Protein AF-A0A9D4ICT8-F1 (afdb_monomer_lite)

Secondary structure (DSSP, 8-state):
-HHHHHTT--GGGPPPEEEEEEESS--------GGGHHHHHHH-TTEEEEEEESS-----------EE-STTTTS---S--HHHHHHHHH----EEETTE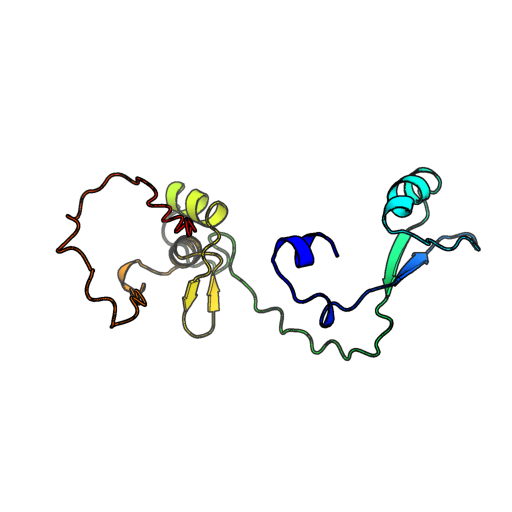EESSHHHHHTTT--GGG--------TT-TTPPS---S------------------

Sequence (155 aa):
MYCAICNYADVSRLLTWLPMLNCETRVDDILESPNDIPGFLSARPYCNVFFQSQYNTKLYPETCEMIINKCNMTGKWRDYDRFTEMACLSYTSLFNEKYKKYKNVHCFMCNGHIESEVKETCMFGINDPAAPPFLPPFLPFTVVLDFKRKEGLHT

Structure (mmCIF, N/CA/C/O backbone):
data_AF-A0A9D4ICT8-F1
#
_entry.id   AF-A0A9D4ICT8-F1
#
loop_
_atom_site.group_PDB
_atom_site.id
_atom_site.type_symbol
_atom_site.label_atom_id
_atom_site.label_alt_id
_atom_site.label_comp_id
_atom_site.label_asym_id
_atom_site.label_entity_id
_atom_site.label_seq_id
_atom_site.pdbx_PDB_ins_code
_atom_site.Cartn_x
_atom_site.Cartn_y
_atom_site.Cartn_z
_atom_site.occupancy
_atom_site.B_iso_or_equiv
_atom_site.auth_seq_id
_atom_site.auth_comp_id
_atom_site.auth_asym_id
_atom_site.auth_atom_id
_atom_site.pdbx_PDB_model_num
ATOM 1 N N . MET A 1 1 ? 13.198 8.555 -8.640 1.00 58.03 1 MET A N 1
ATOM 2 C CA . MET A 1 1 ? 13.545 9.951 -8.289 1.00 58.03 1 MET A CA 1
ATOM 3 C C . MET A 1 1 ? 12.368 10.907 -8.479 1.00 58.03 1 MET A C 1
ATOM 5 O O . MET A 1 1 ? 11.969 11.536 -7.511 1.00 58.03 1 MET A O 1
ATOM 9 N N . TYR A 1 2 ? 11.759 10.970 -9.670 1.00 69.31 2 TYR A N 1
ATOM 10 C CA . TYR A 1 2 ? 10.695 11.938 -9.988 1.00 69.31 2 TYR A CA 1
ATOM 11 C C . TYR A 1 2 ? 9.482 11.903 -9.046 1.00 69.31 2 TYR A C 1
ATOM 13 O O . TYR A 1 2 ? 9.037 12.954 -8.611 1.00 69.31 2 TYR A O 1
ATOM 21 N N . CYS A 1 3 ? 9.012 10.718 -8.639 1.00 68.12 3 CYS A N 1
ATOM 22 C CA . CYS A 1 3 ? 7.893 10.593 -7.694 1.00 68.12 3 CYS A CA 1
ATOM 23 C C . CYS A 1 3 ? 8.165 11.285 -6.342 1.00 68.12 3 CYS A C 1
ATOM 25 O O . CYS A 1 3 ? 7.305 11.997 -5.833 1.00 68.12 3 CYS A O 1
ATOM 27 N N . ALA A 1 4 ? 9.370 11.132 -5.783 1.00 69.31 4 ALA A N 1
ATOM 28 C CA . ALA A 1 4 ? 9.731 11.748 -4.506 1.00 69.31 4 ALA A CA 1
ATOM 29 C C . ALA A 1 4 ? 9.783 13.281 -4.619 1.00 69.31 4 ALA A C 1
ATOM 31 O O . ALA A 1 4 ? 9.222 13.981 -3.781 1.00 69.31 4 ALA A O 1
ATOM 32 N N . ILE A 1 5 ? 10.372 13.798 -5.703 1.00 74.38 5 ILE A N 1
ATOM 33 C CA . ILE A 1 5 ? 10.438 15.241 -5.985 1.00 74.38 5 ILE A CA 1
ATOM 34 C C . ILE A 1 5 ? 9.032 15.824 -6.187 1.00 74.38 5 ILE A C 1
ATOM 36 O O . ILE A 1 5 ? 8.712 16.864 -5.617 1.00 74.38 5 ILE A O 1
ATOM 40 N N . CYS A 1 6 ? 8.163 15.134 -6.935 1.00 75.12 6 CYS A N 1
ATOM 41 C CA . CYS A 1 6 ? 6.761 15.527 -7.111 1.00 75.12 6 CYS A CA 1
ATOM 42 C C . CYS A 1 6 ? 5.985 15.601 -5.788 1.00 75.12 6 CYS A C 1
ATOM 44 O O . CYS A 1 6 ? 4.982 16.301 -5.716 1.00 75.12 6 CYS A O 1
ATOM 46 N N . ASN A 1 7 ? 6.447 14.900 -4.751 1.00 71.94 7 ASN A N 1
ATOM 47 C CA . ASN A 1 7 ? 5.859 14.902 -3.415 1.00 71.94 7 ASN A CA 1
ATOM 48 C C . ASN A 1 7 ? 6.693 15.712 -2.407 1.00 71.94 7 ASN A C 1
ATOM 50 O O . ASN A 1 7 ? 6.669 15.424 -1.214 1.00 71.94 7 ASN A O 1
ATOM 54 N N . TYR A 1 8 ? 7.428 16.725 -2.880 1.00 77.19 8 TYR A N 1
ATOM 55 C CA . TYR A 1 8 ? 8.202 17.660 -2.052 1.00 77.19 8 TYR A CA 1
ATOM 56 C C . TYR A 1 8 ? 9.251 16.996 -1.149 1.00 77.19 8 TYR A C 1
ATOM 58 O O . TYR A 1 8 ? 9.646 17.566 -0.130 1.00 77.19 8 TYR A O 1
ATOM 66 N N . ALA A 1 9 ? 9.721 15.798 -1.505 1.00 73.56 9 ALA A N 1
ATOM 67 C CA . ALA A 1 9 ? 10.829 15.188 -0.791 1.00 73.56 9 ALA A CA 1
ATOM 68 C C . ALA A 1 9 ? 12.089 16.043 -0.969 1.00 73.56 9 ALA A C 1
ATOM 70 O O . ALA A 1 9 ? 12.430 16.456 -2.080 1.00 73.56 9 ALA A O 1
ATOM 71 N N . ASP A 1 10 ? 12.787 16.279 0.138 1.00 77.69 10 ASP A N 1
ATOM 72 C CA . ASP A 1 10 ? 14.049 17.006 0.150 1.00 77.69 10 ASP A CA 1
ATOM 73 C C . ASP A 1 10 ? 15.103 16.246 -0.665 1.00 77.69 10 ASP A C 1
ATOM 75 O O . ASP A 1 10 ? 15.516 15.140 -0.305 1.00 77.69 10 ASP A O 1
ATOM 79 N N . VAL A 1 11 ? 15.542 16.862 -1.765 1.00 74.56 11 VAL A N 1
ATOM 80 C CA . VAL A 1 11 ? 16.498 16.287 -2.720 1.00 74.56 11 VAL A CA 1
ATOM 81 C C . VAL A 1 11 ? 17.825 15.940 -2.048 1.00 74.56 11 VAL A C 1
ATOM 83 O O . VAL A 1 11 ? 18.444 14.944 -2.414 1.00 74.56 11 VAL A O 1
ATOM 86 N N . SER A 1 12 ? 18.231 16.694 -1.023 1.00 73.44 12 SER A N 1
ATOM 87 C CA . SER A 1 12 ? 19.469 16.436 -0.276 1.00 73.44 12 SER A CA 1
ATOM 88 C C . SER A 1 12 ? 19.427 15.139 0.540 1.00 73.44 12 SER A C 1
ATOM 90 O O . SER A 1 12 ? 20.466 14.610 0.931 1.00 73.44 12 SER A O 1
ATOM 92 N N . ARG A 1 13 ? 18.224 14.604 0.776 1.00 70.19 13 ARG A N 1
ATOM 93 C CA . ARG A 1 13 ? 17.981 13.374 1.539 1.00 70.19 13 ARG A CA 1
ATOM 94 C C . ARG A 1 13 ? 17.651 12.183 0.645 1.00 70.19 13 ARG A C 1
ATOM 96 O O . ARG A 1 13 ? 17.429 11.086 1.157 1.00 70.19 13 ARG A O 1
ATOM 103 N N . LEU A 1 14 ? 17.600 12.377 -0.673 1.00 72.00 14 LEU A N 1
ATOM 104 C CA . LEU A 1 14 ? 17.338 11.297 -1.613 1.00 72.00 14 LEU A CA 1
ATOM 105 C C . LEU A 1 14 ? 18.608 10.475 -1.827 1.00 72.00 14 LEU A C 1
ATOM 107 O O . LEU A 1 14 ? 19.618 10.974 -2.315 1.00 72.00 14 LEU A O 1
ATOM 111 N N . LEU A 1 15 ? 18.528 9.188 -1.501 1.00 75.06 15 LEU A N 1
ATOM 112 C CA . LEU A 1 15 ? 19.560 8.220 -1.851 1.00 75.06 15 LEU A CA 1
ATOM 113 C C . LEU A 1 15 ? 19.281 7.683 -3.256 1.00 75.06 15 LEU A C 1
ATOM 115 O O . LEU A 1 15 ? 18.165 7.257 -3.562 1.00 75.06 15 LEU A O 1
ATOM 119 N N . THR A 1 16 ? 20.297 7.693 -4.111 1.00 72.19 16 THR A N 1
ATOM 120 C CA . THR A 1 16 ? 20.222 7.136 -5.461 1.00 72.19 16 THR A CA 1
ATOM 121 C C . THR A 1 16 ? 20.704 5.690 -5.461 1.00 72.19 16 THR A C 1
ATOM 123 O O . THR A 1 16 ? 21.692 5.333 -4.817 1.00 72.19 16 THR A O 1
ATOM 126 N N . TRP A 1 17 ? 19.971 4.827 -6.162 1.00 77.19 17 TRP A N 1
ATOM 127 C CA . TRP A 1 17 ? 20.380 3.445 -6.402 1.00 77.19 17 TRP A CA 1
ATOM 128 C C . TRP A 1 17 ? 20.869 3.333 -7.840 1.00 77.19 17 TRP A C 1
ATOM 130 O O . TRP A 1 17 ? 20.240 3.881 -8.748 1.00 77.19 17 TRP A O 1
ATOM 140 N N . LEU A 1 18 ? 21.985 2.637 -8.038 1.00 75.38 18 LEU A N 1
ATOM 141 C CA . LEU A 1 18 ? 22.540 2.414 -9.365 1.00 75.38 18 LEU A CA 1
ATOM 142 C C . LEU A 1 18 ? 21.841 1.243 -10.046 1.00 75.38 18 LEU A C 1
ATOM 144 O O . LEU A 1 18 ? 21.665 0.203 -9.406 1.00 75.38 18 LEU A O 1
ATOM 148 N N . PRO A 1 19 ? 21.476 1.375 -11.328 1.00 76.50 19 PRO A N 1
ATOM 149 C CA . PRO A 1 19 ? 21.047 0.233 -12.110 1.00 76.50 19 PRO A CA 1
ATOM 150 C C . PRO A 1 19 ? 22.232 -0.714 -12.331 1.00 76.50 19 PRO A C 1
ATOM 152 O O . PRO A 1 19 ? 23.340 -0.296 -12.656 1.00 76.50 19 PRO A O 1
ATOM 155 N N . MET A 1 20 ? 21.977 -2.000 -12.167 1.00 75.88 20 MET A N 1
ATOM 156 C CA . MET A 1 20 ? 22.903 -3.098 -12.376 1.00 75.88 20 MET A CA 1
ATOM 157 C C . MET A 1 20 ? 22.246 -4.100 -13.319 1.00 75.88 20 MET A C 1
ATOM 159 O O . MET A 1 20 ? 21.041 -4.356 -13.242 1.00 75.88 20 MET A O 1
ATOM 163 N N . LEU A 1 21 ? 23.045 -4.665 -14.216 1.00 80.12 21 LEU A N 1
ATOM 164 C CA . LEU A 1 21 ? 22.583 -5.593 -15.237 1.00 80.12 21 LEU A CA 1
ATOM 165 C C . LEU A 1 21 ? 22.888 -7.027 -14.818 1.00 80.12 21 LEU A C 1
ATOM 167 O O . LEU A 1 21 ? 24.024 -7.363 -14.497 1.00 80.12 21 LEU A O 1
ATOM 171 N N . ASN A 1 22 ? 21.864 -7.872 -14.842 1.00 83.50 22 ASN A N 1
ATOM 172 C CA . ASN A 1 22 ? 22.000 -9.314 -14.717 1.00 83.50 22 ASN A CA 1
ATOM 173 C C . ASN A 1 22 ? 21.560 -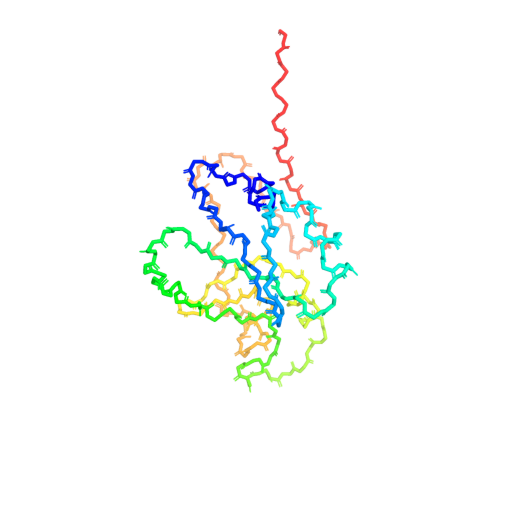9.959 -16.031 1.00 83.50 22 ASN A C 1
ATOM 175 O O . ASN A 1 22 ? 20.365 -10.101 -16.295 1.00 83.50 22 ASN A O 1
ATOM 179 N N . CYS A 1 23 ? 22.536 -10.310 -16.854 1.00 83.94 23 CYS A N 1
ATOM 180 C CA . CYS A 1 23 ? 22.347 -10.914 -18.163 1.00 83.94 23 CYS A CA 1
ATOM 181 C C . CYS A 1 23 ? 23.110 -12.241 -18.215 1.00 83.94 23 CYS A C 1
ATOM 183 O O . CYS A 1 23 ? 24.162 -12.366 -17.590 1.00 83.94 23 CYS A O 1
ATOM 185 N N . GLU A 1 24 ? 22.630 -13.209 -18.998 1.00 82.25 24 GLU A N 1
ATOM 186 C CA . GLU A 1 24 ? 23.356 -14.474 -19.218 1.00 82.25 24 GLU A CA 1
ATOM 187 C C . GLU A 1 24 ? 24.710 -14.258 -19.912 1.00 82.25 24 GLU A C 1
ATOM 189 O O . GLU A 1 24 ? 25.680 -14.966 -19.646 1.00 82.25 24 GLU A O 1
ATOM 194 N N . THR A 1 25 ? 24.795 -13.248 -20.779 1.00 77.56 25 THR A N 1
ATOM 195 C CA . THR A 1 25 ? 26.033 -12.824 -21.436 1.00 77.56 25 THR A CA 1
ATOM 196 C C . THR A 1 25 ? 26.584 -11.570 -20.778 1.00 77.56 25 THR A C 1
ATOM 198 O O . THR A 1 25 ? 25.821 -10.668 -20.437 1.00 77.56 25 THR A O 1
ATOM 201 N N . ARG A 1 26 ? 27.911 -11.468 -20.661 1.00 67.50 26 ARG A N 1
ATOM 202 C CA . ARG A 1 26 ? 28.566 -10.246 -20.185 1.00 67.50 26 ARG A CA 1
ATOM 203 C C . ARG A 1 26 ? 28.232 -9.080 -21.120 1.00 67.50 26 ARG A C 1
ATOM 205 O O . ARG A 1 26 ? 28.432 -9.184 -22.327 1.00 67.50 26 ARG A O 1
ATOM 212 N N . VAL A 1 27 ? 27.730 -7.991 -20.549 1.00 67.56 27 VAL A N 1
ATOM 213 C CA . VAL A 1 27 ? 27.446 -6.741 -21.256 1.00 67.56 27 VAL A CA 1
ATOM 214 C C . VAL A 1 27 ? 28.252 -5.649 -20.561 1.00 67.56 27 VAL A C 1
ATOM 216 O O . VAL A 1 27 ? 28.110 -5.475 -19.355 1.00 67.56 27 VAL A O 1
ATOM 219 N N . ASP A 1 28 ? 29.112 -4.953 -21.305 1.00 64.75 28 ASP A N 1
ATOM 220 C CA . ASP A 1 28 ? 29.963 -3.870 -20.780 1.00 64.75 28 ASP A CA 1
ATOM 221 C C . ASP A 1 28 ? 29.279 -2.485 -20.872 1.00 64.75 28 ASP A C 1
ATOM 223 O O . ASP A 1 28 ? 29.899 -1.453 -20.620 1.00 64.75 28 ASP A O 1
ATOM 227 N N . ASP A 1 29 ? 27.992 -2.453 -21.228 1.00 65.38 29 ASP A N 1
ATOM 228 C CA . ASP A 1 29 ? 27.213 -1.223 -21.356 1.00 65.38 29 ASP A CA 1
ATOM 229 C C . ASP A 1 29 ? 26.913 -0.613 -19.981 1.00 65.38 29 ASP A C 1
ATOM 231 O O . ASP A 1 29 ? 26.406 -1.278 -19.072 1.00 65.38 29 ASP A O 1
ATOM 235 N N . ILE A 1 30 ? 27.166 0.688 -19.857 1.00 63.56 30 ILE A N 1
ATOM 236 C CA . ILE A 1 30 ? 26.839 1.482 -18.674 1.00 63.56 30 ILE A CA 1
ATOM 237 C C . ILE A 1 30 ? 25.507 2.189 -18.936 1.00 63.56 30 ILE A C 1
ATOM 239 O O . ILE A 1 30 ? 25.368 2.935 -19.901 1.00 63.56 30 ILE A O 1
ATOM 243 N N . LEU A 1 31 ? 24.515 1.960 -18.073 1.00 70.00 31 LEU A N 1
ATOM 244 C CA . LEU A 1 31 ? 23.264 2.720 -18.087 1.00 70.00 31 LEU A CA 1
ATOM 245 C C . LEU A 1 31 ? 23.509 4.088 -17.437 1.00 70.00 31 LEU A C 1
ATOM 247 O O . LEU A 1 31 ? 23.472 4.213 -16.213 1.00 70.00 31 LEU A O 1
ATOM 251 N N . GLU A 1 32 ? 23.786 5.101 -18.257 1.00 67.69 32 GLU A N 1
ATOM 252 C CA . GLU A 1 32 ? 24.076 6.465 -17.792 1.00 67.69 32 GLU A CA 1
ATOM 253 C C . GLU A 1 32 ? 22.815 7.209 -17.331 1.00 67.69 32 GLU A C 1
ATOM 255 O O . GLU A 1 32 ? 22.881 8.043 -16.424 1.00 67.69 32 GLU A O 1
ATOM 260 N N . SER A 1 33 ? 21.649 6.879 -17.901 1.00 72.62 33 SER A N 1
ATOM 261 C CA . SER A 1 33 ? 20.368 7.484 -17.544 1.00 72.62 33 SER A CA 1
ATOM 262 C C . SER A 1 33 ? 19.265 6.445 -17.305 1.00 72.62 33 SER A C 1
ATOM 264 O O . SER A 1 33 ? 19.136 5.473 -18.052 1.00 72.62 33 SER A O 1
ATOM 266 N N . PRO A 1 34 ? 18.366 6.665 -16.323 1.00 69.12 34 PRO A N 1
ATOM 267 C CA . PRO A 1 34 ? 17.161 5.850 -16.159 1.00 69.12 34 PRO A CA 1
ATOM 268 C C . PRO A 1 34 ? 16.256 5.823 -17.400 1.00 69.12 34 PRO A C 1
ATOM 270 O O . PRO A 1 34 ? 15.475 4.888 -17.567 1.00 69.12 34 PRO A O 1
ATOM 273 N N . ASN A 1 35 ? 16.357 6.835 -18.267 1.00 77.31 35 ASN A N 1
ATOM 274 C CA . ASN A 1 35 ? 15.586 6.912 -19.507 1.00 77.31 35 ASN A CA 1
ATOM 275 C C . ASN A 1 35 ? 16.067 5.914 -20.572 1.00 77.31 35 ASN A C 1
ATOM 277 O O . ASN A 1 35 ? 15.311 5.620 -21.494 1.00 77.31 35 ASN A O 1
ATOM 281 N N . ASP A 1 36 ? 17.272 5.359 -20.427 1.00 78.75 36 ASP A N 1
ATOM 282 C CA . ASP A 1 36 ? 17.845 4.402 -21.382 1.00 78.75 36 ASP A CA 1
ATOM 283 C C . ASP A 1 36 ? 17.366 2.967 -21.106 1.00 78.75 36 ASP A C 1
ATOM 285 O O . ASP A 1 36 ? 17.412 2.098 -21.980 1.00 78.75 36 ASP A O 1
ATOM 289 N N . ILE A 1 37 ? 16.840 2.722 -19.899 1.00 78.38 37 ILE A N 1
ATOM 290 C CA . ILE A 1 37 ? 16.395 1.404 -19.427 1.00 78.38 37 ILE A CA 1
ATOM 291 C C . ILE A 1 37 ? 15.337 0.773 -20.350 1.00 78.38 37 ILE A C 1
ATOM 293 O O . ILE A 1 37 ? 15.505 -0.395 -20.707 1.00 78.38 37 ILE A O 1
ATOM 297 N N . PRO A 1 38 ? 14.264 1.472 -20.781 1.00 81.94 38 PRO A N 1
ATOM 298 C CA . PRO A 1 38 ? 13.250 0.865 -21.643 1.00 81.94 38 PRO A CA 1
ATOM 299 C C . PRO A 1 38 ? 13.812 0.417 -22.997 1.00 81.94 38 PRO A C 1
ATOM 301 O O . PRO A 1 38 ? 13.489 -0.677 -23.464 1.00 81.94 38 PRO A O 1
ATOM 304 N N . GLY A 1 39 ? 14.677 1.230 -23.614 1.00 81.00 39 GLY A N 1
ATOM 305 C CA . GLY A 1 39 ? 15.335 0.884 -24.877 1.00 81.00 39 GLY A CA 1
ATOM 306 C C . GLY A 1 39 ? 16.278 -0.307 -24.715 1.00 81.00 39 GLY A C 1
ATOM 307 O O . GLY A 1 39 ? 16.248 -1.240 -25.516 1.00 81.00 39 GLY A O 1
ATOM 308 N N . PHE A 1 40 ? 17.043 -0.321 -23.623 1.00 78.44 40 PHE A N 1
ATOM 309 C CA . PHE A 1 40 ? 17.960 -1.405 -23.287 1.00 78.44 40 PHE A CA 1
ATOM 310 C C . PHE A 1 40 ? 17.240 -2.746 -23.081 1.00 78.44 40 PHE A C 1
ATOM 312 O O . PHE A 1 40 ? 17.627 -3.755 -23.670 1.00 78.44 40 PHE A O 1
ATOM 319 N N . LEU A 1 41 ? 16.178 -2.762 -22.269 1.00 80.75 41 LEU A N 1
ATOM 320 C CA . LEU A 1 41 ? 15.404 -3.975 -21.982 1.00 80.75 41 LEU A CA 1
ATOM 321 C C . LEU A 1 41 ? 14.676 -4.495 -23.226 1.00 80.75 41 LEU A C 1
ATOM 323 O O . LEU A 1 41 ? 14.596 -5.703 -23.433 1.00 80.75 41 LEU A O 1
ATOM 327 N N . SER A 1 42 ? 14.203 -3.593 -24.091 1.00 82.69 42 SER A N 1
ATOM 328 C CA . SER A 1 42 ? 13.554 -3.972 -25.352 1.00 82.69 42 SER A CA 1
ATOM 329 C C . SER A 1 42 ? 14.516 -4.673 -26.316 1.00 82.69 42 SER A C 1
ATOM 331 O O . SER A 1 42 ? 14.111 -5.579 -27.039 1.00 82.69 42 SER A O 1
ATOM 333 N N . ALA A 1 43 ? 15.796 -4.288 -26.316 1.00 81.38 43 ALA A N 1
ATOM 334 C CA . ALA A 1 43 ? 16.824 -4.923 -27.138 1.00 81.38 43 ALA A CA 1
ATOM 335 C C . ALA A 1 43 ? 17.344 -6.251 -26.552 1.00 81.38 43 ALA A C 1
ATOM 337 O O . ALA A 1 43 ? 17.955 -7.041 -27.273 1.00 81.38 43 ALA A O 1
ATOM 338 N N . ARG A 1 44 ? 17.139 -6.502 -25.251 1.00 80.38 44 ARG A N 1
ATOM 339 C CA . ARG A 1 44 ? 17.728 -7.634 -24.518 1.00 80.38 44 ARG A CA 1
ATOM 340 C C . ARG A 1 44 ? 16.699 -8.294 -23.590 1.00 80.38 44 ARG A C 1
ATOM 342 O O . ARG A 1 44 ? 16.745 -8.082 -22.379 1.00 80.38 44 ARG A O 1
ATOM 349 N N . PRO A 1 45 ? 15.811 -9.151 -24.123 1.00 78.75 45 PRO A N 1
ATOM 350 C CA . PRO A 1 45 ? 14.713 -9.743 -23.352 1.00 78.75 45 PRO A CA 1
ATOM 351 C C . PRO A 1 45 ? 15.169 -10.700 -22.237 1.00 78.75 45 PRO A C 1
ATOM 353 O O . PRO A 1 45 ? 14.391 -10.999 -21.337 1.00 78.75 45 PRO A O 1
ATOM 356 N N . TYR A 1 46 ? 16.423 -11.167 -22.279 1.00 83.06 46 TYR A N 1
ATOM 357 C CA . TYR A 1 46 ? 17.024 -12.049 -21.268 1.00 83.06 46 TYR A CA 1
ATOM 358 C C . TYR A 1 46 ? 17.877 -11.303 -20.228 1.00 83.06 46 TYR A C 1
ATOM 360 O O . TYR A 1 46 ? 18.538 -11.928 -19.401 1.00 83.06 46 TYR A O 1
ATOM 368 N N . CYS A 1 47 ? 17.899 -9.970 -20.272 1.00 83.75 47 CYS A N 1
ATOM 369 C CA . CYS A 1 47 ? 18.581 -9.146 -19.283 1.00 83.75 47 CYS A CA 1
ATOM 370 C C . CYS A 1 47 ? 17.590 -8.627 -18.246 1.00 83.75 47 CYS A C 1
ATOM 372 O O . CYS A 1 47 ? 16.555 -8.057 -18.583 1.00 83.75 47 CYS A O 1
ATOM 374 N N . ASN A 1 48 ? 17.959 -8.744 -16.976 1.00 84.75 48 ASN A N 1
ATOM 375 C CA . ASN A 1 48 ? 17.255 -8.106 -15.876 1.00 84.75 48 ASN A CA 1
ATOM 376 C C . ASN A 1 48 ? 18.027 -6.872 -15.409 1.00 84.75 48 ASN A C 1
ATOM 378 O O . ASN A 1 48 ? 19.248 -6.913 -15.260 1.00 84.75 48 ASN A O 1
ATOM 382 N N . VAL A 1 49 ? 17.309 -5.786 -15.129 1.00 83.44 49 VAL A N 1
ATOM 383 C CA . VAL A 1 49 ? 17.859 -4.608 -14.449 1.00 83.44 49 VAL A CA 1
ATOM 384 C C . VAL A 1 49 ? 17.436 -4.679 -12.987 1.00 83.44 49 VAL A C 1
ATOM 386 O O . VAL A 1 49 ? 16.246 -4.744 -12.683 1.00 83.44 49 VAL A O 1
ATOM 389 N N . PHE A 1 50 ? 18.403 -4.656 -12.078 1.00 80.75 50 PHE A N 1
ATOM 390 C CA . PHE A 1 50 ? 18.167 -4.508 -10.644 1.00 80.75 50 PHE A CA 1
ATOM 391 C C . PHE A 1 50 ? 18.842 -3.233 -10.145 1.00 80.75 50 PHE A C 1
ATOM 393 O O . PHE A 1 50 ? 19.730 -2.705 -10.799 1.00 80.75 50 PHE A O 1
ATOM 400 N N . PHE A 1 51 ? 18.415 -2.707 -9.003 1.00 79.44 51 PHE A N 1
ATOM 401 C CA . PHE A 1 51 ? 18.956 -1.460 -8.469 1.00 79.44 51 PHE A CA 1
ATOM 402 C C . PHE A 1 51 ? 19.712 -1.739 -7.178 1.00 79.44 51 PHE A C 1
ATOM 404 O O . PHE A 1 51 ? 19.154 -2.308 -6.240 1.00 79.44 51 PHE A O 1
ATOM 411 N N . GLN A 1 52 ? 20.979 -1.339 -7.131 1.00 72.31 52 GLN A N 1
ATOM 412 C CA . GLN A 1 52 ? 21.843 -1.520 -5.974 1.00 72.31 52 GLN A CA 1
ATOM 413 C C . GLN A 1 52 ? 22.085 -0.179 -5.275 1.00 72.31 52 GLN A C 1
ATOM 415 O O . GLN A 1 52 ? 22.477 0.811 -5.895 1.00 72.31 52 GLN A O 1
ATOM 420 N N . SER A 1 53 ? 21.865 -0.145 -3.960 1.00 72.12 53 SER A N 1
ATOM 421 C CA . SER A 1 53 ? 22.259 0.992 -3.124 1.00 72.12 53 SER A CA 1
ATOM 422 C C . SER A 1 53 ? 23.785 1.101 -3.087 1.00 72.12 53 SER A C 1
ATOM 424 O O . SER A 1 53 ? 24.464 0.125 -2.775 1.00 72.12 53 SER A O 1
ATOM 426 N N . GLN A 1 54 ? 24.324 2.295 -3.345 1.00 67.19 54 GLN A N 1
ATOM 427 C CA . GLN A 1 54 ? 25.757 2.578 -3.166 1.00 67.19 54 GLN A CA 1
ATOM 428 C C . GLN A 1 54 ? 26.162 2.691 -1.691 1.00 67.19 54 GLN A C 1
ATOM 430 O O . GLN A 1 54 ? 27.340 2.659 -1.345 1.00 67.19 54 GLN A O 1
ATOM 435 N N . TYR A 1 55 ? 25.181 2.845 -0.809 1.00 69.62 55 TYR A N 1
ATOM 436 C CA . TYR A 1 55 ? 25.403 2.962 0.617 1.00 69.62 55 TYR A CA 1
ATOM 437 C C . TYR A 1 55 ? 25.264 1.588 1.251 1.00 69.62 55 TYR A C 1
ATOM 439 O O . TYR A 1 55 ? 24.309 0.864 0.953 1.00 69.62 55 TYR A O 1
ATOM 447 N N . ASN A 1 56 ? 26.177 1.280 2.175 1.00 61.88 56 ASN A N 1
ATOM 448 C CA . ASN A 1 56 ? 26.085 0.153 3.100 1.00 61.88 56 ASN A CA 1
ATOM 449 C C . ASN A 1 56 ? 24.987 0.456 4.132 1.00 61.88 56 ASN A C 1
ATOM 451 O O . ASN A 1 56 ? 25.210 0.552 5.339 1.00 61.88 56 ASN A O 1
ATOM 455 N N . THR A 1 57 ? 23.781 0.713 3.635 1.00 55.88 57 THR A N 1
ATOM 456 C CA . THR A 1 57 ? 22.598 0.752 4.457 1.00 55.88 57 THR A CA 1
ATOM 457 C C . THR A 1 57 ? 22.450 -0.680 4.940 1.00 55.88 57 THR A C 1
ATOM 459 O O . THR A 1 57 ? 22.024 -1.576 4.214 1.00 55.88 57 THR A O 1
ATOM 462 N N . LYS A 1 58 ? 22.755 -0.909 6.223 1.00 54.19 58 LYS A N 1
ATOM 463 C CA . LYS A 1 58 ? 21.817 -1.717 6.990 1.00 54.19 58 LYS A CA 1
ATOM 464 C C . LYS A 1 58 ? 20.488 -1.018 6.750 1.00 54.19 58 LYS A C 1
ATOM 466 O O . LYS A 1 58 ? 20.178 -0.032 7.414 1.00 54.19 58 LYS A O 1
ATOM 471 N N . LEU A 1 59 ? 19.763 -1.469 5.727 1.00 55.97 59 LEU A N 1
ATOM 472 C CA . LEU A 1 59 ? 18.325 -1.428 5.727 1.00 55.97 59 LEU A CA 1
ATOM 473 C C . LEU A 1 59 ? 18.013 -2.149 7.031 1.00 55.97 59 LEU A C 1
ATOM 475 O O . LEU A 1 59 ? 17.905 -3.371 7.084 1.00 55.97 59 LEU A O 1
ATOM 479 N N . TYR A 1 60 ? 17.962 -1.385 8.128 1.00 50.22 60 TYR A N 1
ATOM 480 C CA . TYR A 1 60 ? 16.987 -1.689 9.143 1.00 50.22 60 TYR A CA 1
ATOM 481 C C . TYR A 1 60 ? 15.758 -1.955 8.301 1.00 50.22 60 TYR A C 1
ATOM 483 O O . TYR A 1 60 ? 15.433 -1.088 7.477 1.00 50.22 60 TYR A O 1
ATOM 491 N N . PRO A 1 61 ? 15.172 -3.161 8.355 1.00 52.31 61 PRO A N 1
ATOM 492 C CA . PRO A 1 61 ? 13.843 -3.263 7.821 1.00 52.31 61 PRO A CA 1
ATOM 493 C C . PRO A 1 61 ? 13.140 -2.101 8.512 1.00 52.31 61 PRO A C 1
ATOM 495 O O . PRO A 1 61 ? 13.052 -2.079 9.743 1.00 52.31 61 PRO A O 1
ATOM 498 N N . GLU A 1 62 ? 12.745 -1.076 7.747 1.00 53.34 62 GLU A N 1
ATOM 499 C CA . GLU A 1 62 ? 11.522 -0.391 8.093 1.00 53.34 62 GLU A CA 1
ATOM 500 C C . GLU A 1 62 ? 10.613 -1.575 8.297 1.00 53.34 62 GLU A C 1
ATOM 502 O O . GLU A 1 62 ? 10.384 -2.341 7.354 1.00 53.34 62 GLU A O 1
ATOM 507 N N . THR A 1 63 ? 10.346 -1.883 9.568 1.00 51.59 63 THR A N 1
ATOM 508 C CA . THR A 1 63 ? 9.447 -2.951 9.951 1.00 51.59 63 THR A CA 1
ATOM 509 C C . THR A 1 63 ? 8.277 -2.694 9.044 1.00 51.59 63 THR A C 1
ATOM 511 O O . THR A 1 63 ? 7.697 -1.618 9.167 1.00 51.59 63 THR A O 1
ATOM 514 N N . CYS A 1 64 ? 8.087 -3.530 8.017 1.00 54.47 64 CYS A N 1
ATOM 515 C CA . CYS A 1 64 ? 7.069 -3.277 7.016 1.00 54.47 64 CYS A CA 1
ATOM 516 C C . CYS A 1 64 ? 5.791 -3.399 7.813 1.00 54.47 64 CYS A C 1
ATOM 518 O O . CYS A 1 64 ? 5.328 -4.505 8.092 1.00 54.47 64 CYS A O 1
ATOM 520 N N . GLU A 1 65 ? 5.336 -2.265 8.333 1.00 67.19 65 GLU A N 1
ATOM 521 C CA . GLU A 1 65 ? 4.224 -2.224 9.239 1.00 67.19 65 GLU A CA 1
ATOM 522 C C . GLU A 1 65 ? 3.071 -2.634 8.360 1.00 67.19 65 GLU A C 1
ATOM 524 O O . GLU A 1 65 ? 2.755 -1.973 7.370 1.00 67.19 65 GLU A O 1
ATOM 529 N N . MET A 1 66 ? 2.545 -3.818 8.640 1.00 79.25 66 MET A N 1
ATOM 530 C CA . MET A 1 66 ? 1.542 -4.425 7.797 1.00 79.25 66 MET A CA 1
ATOM 531 C C . MET A 1 66 ? 0.312 -3.517 7.815 1.00 79.25 66 MET A C 1
ATOM 533 O O . MET A 1 66 ? -0.423 -3.470 8.801 1.00 79.25 66 MET A O 1
ATOM 537 N N . ILE A 1 67 ? 0.113 -2.773 6.727 1.00 88.81 67 ILE A N 1
ATOM 538 C CA . ILE A 1 67 ? -1.074 -1.948 6.537 1.00 88.81 67 ILE A CA 1
ATOM 539 C C . ILE A 1 67 ? -2.183 -2.857 6.023 1.00 88.81 67 ILE A C 1
ATOM 541 O O . ILE A 1 67 ? -2.078 -3.450 4.947 1.00 88.81 67 ILE A O 1
ATOM 545 N N . ILE A 1 68 ? -3.275 -2.931 6.775 1.00 91.62 68 ILE A N 1
ATOM 546 C CA . ILE A 1 68 ? -4.486 -3.630 6.358 1.00 91.62 68 ILE A CA 1
ATOM 547 C C . ILE A 1 68 ? -5.185 -2.769 5.302 1.00 91.62 68 ILE A C 1
ATOM 549 O O . ILE A 1 68 ? -5.696 -1.686 5.595 1.00 91.62 68 ILE A O 1
ATOM 553 N N . ASN A 1 69 ? -5.162 -3.227 4.051 1.00 93.69 69 ASN A N 1
ATOM 554 C CA . ASN A 1 69 ? -5.549 -2.435 2.879 1.00 93.69 69 ASN A CA 1
ATOM 555 C C . ASN A 1 69 ? -6.690 -3.040 2.046 1.00 93.69 69 ASN A C 1
ATOM 557 O O . ASN A 1 69 ? -7.046 -2.483 1.006 1.00 93.69 69 ASN A O 1
ATOM 561 N N . LYS A 1 70 ? -7.248 -4.165 2.500 1.00 94.62 70 LYS A N 1
ATOM 562 C CA . LYS A 1 70 ? -8.397 -4.860 1.914 1.00 94.62 70 LYS A CA 1
ATOM 563 C C . LYS A 1 70 ? -9.339 -5.316 3.022 1.00 94.62 70 LYS A C 1
ATOM 565 O O . LYS A 1 70 ? -8.943 -5.399 4.187 1.00 94.62 70 LYS A O 1
ATOM 570 N N . CYS A 1 71 ? -10.572 -5.633 2.654 1.00 95.00 71 CYS A N 1
ATOM 571 C CA . CYS A 1 71 ? -11.540 -6.191 3.585 1.00 95.00 71 CYS A CA 1
ATOM 572 C C . CYS A 1 71 ? -11.242 -7.650 3.923 1.00 95.00 71 CYS A C 1
ATOM 574 O O . CYS A 1 71 ? -10.594 -8.366 3.159 1.00 95.00 71 CYS A O 1
ATOM 576 N N . ASN A 1 72 ? -11.705 -8.066 5.102 1.00 95.06 72 ASN A N 1
ATOM 577 C CA . ASN A 1 72 ? -11.587 -9.427 5.615 1.00 95.06 72 ASN A CA 1
ATOM 578 C C . ASN A 1 72 ? -10.163 -10.009 5.707 1.00 95.06 72 ASN A C 1
ATOM 580 O O . ASN A 1 72 ? -9.991 -11.225 5.757 1.00 95.06 72 ASN A O 1
ATOM 584 N N . MET A 1 73 ? -9.128 -9.172 5.789 1.00 93.00 73 MET A N 1
ATOM 585 C CA . MET A 1 73 ? -7.762 -9.633 6.064 1.00 93.00 73 MET A CA 1
ATOM 586 C C . MET A 1 73 ? -7.624 -10.204 7.481 1.00 93.00 73 MET A C 1
ATOM 588 O O . MET A 1 73 ? -6.772 -11.051 7.729 1.00 93.00 73 MET A O 1
ATOM 592 N N . THR A 1 74 ? -8.459 -9.753 8.421 1.00 89.00 74 THR A N 1
ATOM 593 C CA . THR A 1 74 ? -8.496 -10.265 9.800 1.00 89.00 74 THR A CA 1
ATOM 594 C C . THR A 1 74 ? -9.395 -11.488 9.981 1.00 89.00 74 THR A C 1
ATOM 596 O O . THR A 1 74 ? -9.386 -12.067 11.067 1.00 89.00 74 THR A O 1
ATOM 599 N N . GLY A 1 75 ? -10.204 -11.855 8.978 1.00 91.38 75 GLY A N 1
ATOM 600 C CA . GLY A 1 75 ? -11.223 -12.908 9.088 1.00 91.38 75 GLY A CA 1
ATOM 601 C C . GLY A 1 75 ? -12.404 -12.562 10.007 1.00 91.38 75 GLY A C 1
ATOM 602 O O . GLY A 1 75 ? -13.190 -13.441 10.346 1.00 91.38 75 GLY A O 1
ATOM 603 N N . LYS A 1 76 ? -12.510 -11.307 10.466 1.00 91.00 76 LYS A N 1
ATOM 604 C CA . LYS A 1 76 ? -13.521 -10.859 11.444 1.00 91.00 76 LYS A CA 1
ATOM 605 C C . LYS A 1 76 ? -14.648 -10.035 10.826 1.00 91.00 76 LYS A C 1
ATOM 607 O O . LYS A 1 76 ? -15.399 -9.390 11.557 1.00 91.00 76 LYS A O 1
ATOM 612 N N . TRP A 1 77 ? -14.751 -9.998 9.500 1.00 92.62 77 TRP A N 1
ATOM 613 C CA . TRP A 1 77 ? -15.806 -9.237 8.844 1.00 92.62 77 TRP A CA 1
ATOM 614 C C . TRP A 1 77 ? -17.155 -9.924 9.072 1.00 92.62 77 TRP A C 1
ATOM 616 O O . TRP A 1 77 ? -17.357 -11.040 8.604 1.00 92.62 77 TRP A O 1
ATOM 626 N N . ARG A 1 78 ? -18.040 -9.284 9.850 1.00 84.31 78 ARG A N 1
ATOM 627 C CA . ARG A 1 78 ? -19.321 -9.883 10.260 1.00 84.31 78 ARG A CA 1
ATOM 628 C C . ARG A 1 78 ? -20.261 -10.077 9.077 1.00 84.31 78 ARG A C 1
ATOM 630 O O . ARG A 1 78 ? -20.686 -11.195 8.824 1.00 84.31 78 ARG A O 1
ATOM 637 N N . ASP A 1 79 ? -20.515 -8.993 8.353 1.00 88.69 79 ASP A N 1
ATOM 638 C CA . ASP A 1 79 ? -21.458 -8.951 7.245 1.00 88.69 79 ASP A CA 1
ATO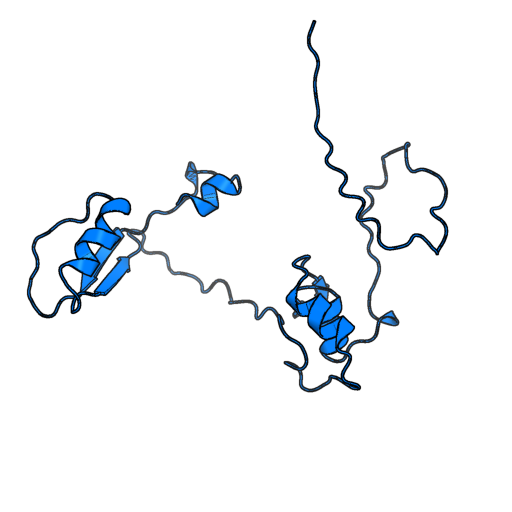M 639 C C . ASP A 1 79 ? -20.803 -8.261 6.055 1.00 88.69 79 ASP A C 1
ATOM 641 O O . ASP A 1 79 ? -20.235 -7.173 6.189 1.00 88.69 79 ASP A O 1
ATOM 645 N N . TYR A 1 80 ? -20.873 -8.904 4.890 1.00 91.38 80 TYR A N 1
ATOM 646 C CA . TYR A 1 80 ? -20.382 -8.316 3.653 1.00 91.38 80 TYR A CA 1
ATOM 647 C C . TYR A 1 80 ? -21.176 -7.046 3.329 1.00 91.38 80 TYR A C 1
ATOM 649 O O . TYR A 1 80 ? -22.386 -7.099 3.113 1.00 91.38 80 TYR A O 1
ATOM 657 N N . ASP A 1 81 ? -20.473 -5.923 3.231 1.00 92.25 81 ASP A N 1
ATOM 658 C CA . ASP A 1 81 ? -21.012 -4.667 2.724 1.00 92.25 81 ASP A CA 1
ATOM 659 C C . ASP A 1 81 ? -20.167 -4.171 1.549 1.00 92.25 81 ASP A C 1
ATOM 661 O O . ASP A 1 81 ? -19.011 -3.754 1.695 1.00 92.25 81 ASP A O 1
ATOM 665 N N . ARG A 1 82 ? -20.789 -4.181 0.370 1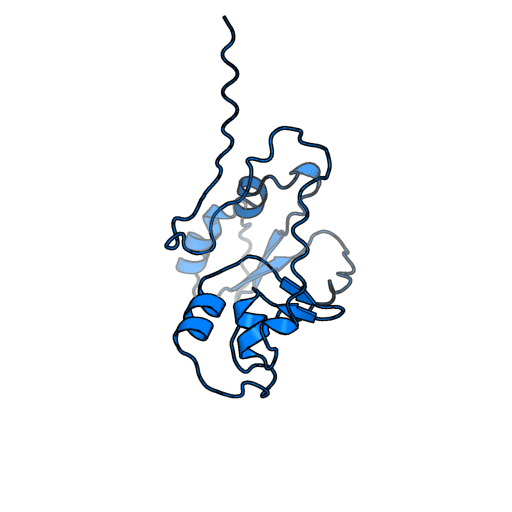.00 93.31 82 ARG A N 1
ATOM 666 C CA . ARG A 1 82 ? -20.184 -3.742 -0.886 1.00 93.31 82 ARG A CA 1
ATOM 667 C C . ARG A 1 82 ? -19.737 -2.281 -0.829 1.00 93.31 82 ARG A C 1
ATOM 669 O O . ARG A 1 82 ? -18.716 -1.941 -1.423 1.00 93.31 82 ARG A O 1
ATOM 676 N N . PHE A 1 83 ? -20.486 -1.407 -0.155 1.00 92.06 83 PHE A N 1
ATOM 677 C CA . PHE A 1 83 ? -20.149 0.017 -0.099 1.00 92.06 83 PHE A CA 1
ATOM 678 C C . PHE A 1 83 ? -18.913 0.254 0.766 1.00 92.06 83 PHE A C 1
ATOM 680 O O . PHE A 1 83 ? -17.997 0.959 0.338 1.00 92.06 83 PHE A O 1
ATOM 687 N N . THR A 1 84 ? -18.832 -0.410 1.921 1.00 90.94 84 THR A N 1
ATOM 688 C CA . THR A 1 84 ? -17.634 -0.394 2.769 1.00 90.94 84 THR A CA 1
ATOM 689 C C . THR A 1 84 ? -16.414 -0.970 2.047 1.00 90.94 84 THR A C 1
ATOM 691 O O . THR A 1 84 ? -15.329 -0.393 2.133 1.00 90.94 84 THR A O 1
ATOM 694 N N . GLU A 1 85 ? -16.564 -2.058 1.284 1.00 94.56 85 GLU A N 1
ATOM 695 C CA . GLU A 1 85 ? -15.460 -2.614 0.490 1.00 94.56 85 GLU A CA 1
ATOM 696 C C . GLU A 1 85 ? -14.971 -1.641 -0.584 1.00 94.56 85 GLU A C 1
ATOM 698 O O . GLU A 1 85 ? -13.772 -1.362 -0.670 1.00 94.56 85 GLU A O 1
ATOM 703 N N . MET A 1 86 ? -15.890 -1.057 -1.357 1.00 92.88 86 MET A N 1
ATOM 704 C CA . MET A 1 86 ? -15.542 -0.051 -2.362 1.00 92.88 86 MET A CA 1
ATOM 705 C C . MET A 1 86 ? -14.841 1.158 -1.731 1.00 92.88 86 MET A C 1
ATOM 707 O O . MET A 1 86 ? -13.827 1.617 -2.261 1.00 92.88 86 MET A O 1
ATOM 711 N N . ALA A 1 87 ? -15.314 1.644 -0.582 1.00 91.69 87 ALA A N 1
ATOM 712 C CA . ALA A 1 87 ? -14.693 2.760 0.125 1.00 91.69 87 ALA A CA 1
ATOM 713 C C . ALA A 1 87 ? -13.300 2.401 0.680 1.00 91.69 87 ALA A C 1
ATOM 715 O O . ALA A 1 87 ? -12.357 3.180 0.521 1.00 91.69 87 ALA A O 1
ATOM 716 N N . CYS A 1 88 ? -13.121 1.194 1.237 1.00 91.88 88 CYS A N 1
ATOM 717 C CA . CYS A 1 88 ? -11.813 0.692 1.676 1.00 91.88 88 CYS A CA 1
ATOM 718 C C . CYS A 1 88 ? -10.804 0.654 0.516 1.00 91.88 88 CYS A C 1
ATOM 720 O O . CYS A 1 88 ? -9.648 1.066 0.660 1.00 91.88 88 CYS A O 1
ATOM 722 N N . LEU A 1 89 ? -11.243 0.219 -0.665 1.00 92.75 89 LEU A N 1
ATOM 723 C CA . LEU A 1 89 ? -10.392 0.159 -1.849 1.00 92.75 89 LEU A CA 1
ATOM 724 C C . LEU A 1 89 ? -10.120 1.540 -2.465 1.00 92.75 89 LEU A C 1
ATOM 726 O O . LEU A 1 89 ? -9.040 1.733 -3.027 1.00 92.75 89 LEU A O 1
ATOM 730 N N . SER A 1 90 ? -11.031 2.501 -2.312 1.00 89.31 90 SER A N 1
ATOM 731 C CA . SER A 1 90 ? -10.944 3.809 -2.977 1.00 89.31 90 SER A CA 1
ATOM 732 C C . SER A 1 90 ? -10.198 4.871 -2.167 1.00 89.31 90 SER A C 1
ATOM 734 O O . SER A 1 90 ? -9.413 5.626 -2.733 1.00 89.31 90 SER A O 1
ATOM 736 N N . TYR A 1 91 ? -10.411 4.951 -0.851 1.00 86.25 91 TYR A N 1
ATOM 737 C CA . TYR A 1 91 ? -9.866 6.044 -0.033 1.00 86.25 91 TYR A CA 1
ATOM 738 C C . TYR A 1 91 ? -8.454 5.745 0.480 1.00 86.25 91 TYR A C 1
ATOM 740 O O . TYR A 1 91 ? -8.098 4.595 0.722 1.00 86.25 91 TYR A O 1
ATOM 748 N N . THR A 1 92 ? -7.635 6.776 0.686 1.00 84.62 92 THR A N 1
ATOM 749 C CA . THR A 1 92 ? -6.212 6.630 1.065 1.00 84.62 92 THR A CA 1
ATOM 750 C C . THR A 1 92 ? -5.852 7.275 2.403 1.00 84.62 92 THR A C 1
ATOM 752 O O . THR A 1 92 ? -4.688 7.244 2.797 1.00 84.62 92 THR A O 1
ATOM 755 N N . SER A 1 93 ? -6.824 7.871 3.097 1.00 82.56 93 SER A N 1
ATOM 756 C CA . SER A 1 93 ? -6.613 8.527 4.390 1.00 82.56 93 SER A CA 1
ATOM 757 C 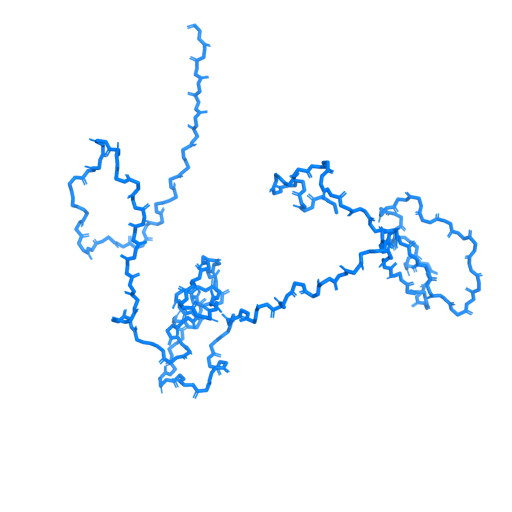C . SER A 1 93 ? -6.304 7.496 5.467 1.00 82.56 93 SER A C 1
ATOM 759 O O . SER A 1 93 ? -7.212 6.841 5.970 1.00 82.56 93 SER A O 1
ATOM 761 N N . LEU A 1 94 ? -5.025 7.363 5.809 1.00 84.38 94 LEU A N 1
ATOM 762 C CA . LEU A 1 94 ? -4.517 6.355 6.733 1.00 84.38 94 LEU A CA 1
ATOM 763 C C . LEU A 1 94 ? -5.200 6.441 8.109 1.00 84.38 94 LEU A C 1
ATOM 765 O O . LEU A 1 94 ? -5.297 7.515 8.699 1.00 84.38 94 LEU A O 1
ATOM 769 N N . PHE A 1 95 ? -5.637 5.294 8.631 1.00 83.94 95 PHE A N 1
ATOM 770 C CA . PHE A 1 95 ? -6.275 5.179 9.941 1.00 83.94 95 PHE A CA 1
ATOM 771 C C . PHE A 1 95 ? -5.399 4.349 10.885 1.00 83.94 95 PHE A C 1
ATOM 773 O O . PHE A 1 95 ? -5.078 3.192 10.599 1.00 83.94 95 PHE A O 1
ATOM 780 N N . ASN A 1 96 ? -5.000 4.947 12.008 1.00 85.31 96 ASN A N 1
ATOM 781 C CA . ASN A 1 96 ? -4.152 4.312 13.016 1.00 85.31 96 ASN A CA 1
ATOM 782 C C . ASN A 1 96 ? -4.995 3.937 14.237 1.00 85.31 96 ASN A C 1
ATOM 784 O O . ASN A 1 96 ? -5.553 4.824 14.874 1.00 85.31 96 ASN A O 1
ATOM 788 N N . GLU A 1 97 ? -5.022 2.655 14.604 1.00 81.69 97 GLU A N 1
ATOM 789 C CA . GLU A 1 97 ? -5.646 2.189 15.848 1.00 81.69 97 GLU A CA 1
ATOM 790 C C . GLU A 1 97 ? -4.618 1.424 16.683 1.00 81.69 97 GLU A C 1
ATOM 792 O O . GLU A 1 97 ? -4.246 0.292 16.358 1.00 81.69 97 GLU A O 1
ATOM 797 N N . LYS A 1 98 ? -4.167 2.045 17.780 1.00 79.00 98 LYS A N 1
ATOM 798 C CA . LYS A 1 98 ? -3.147 1.535 18.717 1.00 79.00 98 LYS A CA 1
ATOM 799 C C . LYS A 1 98 ? -1.885 1.005 18.020 1.00 79.00 98 LYS A C 1
ATOM 801 O O . LYS A 1 98 ? -0.943 1.756 17.807 1.00 79.00 98 LYS A O 1
ATOM 806 N N . TYR A 1 99 ? -1.876 -0.287 17.692 1.00 78.38 99 TYR A N 1
ATOM 807 C CA . TYR A 1 99 ? -0.743 -1.040 17.142 1.00 78.38 99 TYR A CA 1
ATOM 808 C C . TYR A 1 99 ? -0.978 -1.519 15.703 1.00 78.38 99 TYR A C 1
ATOM 810 O O . TYR A 1 99 ? -0.181 -2.289 15.172 1.00 78.38 99 TYR A O 1
ATOM 818 N N . LYS A 1 100 ? -2.098 -1.134 15.085 1.00 85.12 100 LYS A N 1
ATOM 819 C CA . LYS A 1 100 ? -2.466 -1.537 13.728 1.00 85.12 100 LYS A CA 1
ATOM 820 C C . LYS A 1 100 ? -2.706 -0.323 12.852 1.00 85.12 100 LYS A C 1
ATOM 822 O O . LYS A 1 100 ? -3.298 0.669 13.280 1.00 85.12 100 LYS A O 1
ATOM 827 N N . LYS A 1 101 ? -2.288 -0.453 11.597 1.00 89.25 101 LYS A N 1
ATOM 828 C CA . LYS A 1 101 ? -2.521 0.537 10.552 1.00 89.25 101 LYS A CA 1
ATOM 829 C C . LYS A 1 101 ? -3.492 -0.020 9.532 1.00 89.25 101 LYS A C 1
ATOM 831 O O . LYS A 1 101 ? -3.331 -1.138 9.044 1.00 89.25 101 LYS A O 1
ATOM 836 N N . TYR A 1 102 ? -4.480 0.786 9.195 1.00 90.56 102 TYR A N 1
ATOM 837 C CA . TYR A 1 102 ? -5.460 0.502 8.166 1.00 90.56 102 TYR A CA 1
ATOM 838 C C . TYR A 1 102 ? -5.327 1.562 7.077 1.00 90.56 102 TYR A C 1
ATOM 840 O O . TYR A 1 102 ? -5.078 2.734 7.363 1.00 90.56 102 TYR A O 1
ATOM 848 N N . LYS A 1 103 ? -5.501 1.165 5.814 1.00 91.06 103 LYS A N 1
ATOM 849 C CA . LYS A 1 103 ? -5.435 2.089 4.669 1.00 91.06 103 LYS A CA 1
ATOM 850 C C . LYS A 1 103 ? -6.413 3.260 4.819 1.00 91.06 103 LYS A C 1
ATOM 852 O O . LYS A 1 103 ? -6.105 4.357 4.372 1.00 91.06 103 LYS A O 1
ATOM 857 N N . ASN A 1 104 ? -7.567 3.008 5.435 1.00 90.31 104 ASN A N 1
ATOM 858 C CA . ASN A 1 104 ? -8.549 4.005 5.846 1.00 90.31 104 ASN A CA 1
ATOM 859 C C . ASN A 1 104 ? -9.525 3.428 6.883 1.00 90.31 104 ASN A C 1
ATOM 861 O O . ASN A 1 104 ? -9.472 2.237 7.205 1.00 90.31 104 ASN A O 1
ATOM 865 N N . VAL A 1 105 ? -10.428 4.273 7.386 1.00 91.25 105 VAL A N 1
ATOM 866 C CA . VAL A 1 105 ? -11.457 3.892 8.369 1.00 91.25 105 VAL A CA 1
ATOM 867 C C . VAL A 1 105 ? -12.418 2.813 7.847 1.00 91.25 105 VAL A C 1
ATOM 869 O O . VAL A 1 105 ? -12.857 1.958 8.608 1.00 91.25 105 VAL A O 1
ATOM 872 N N . HIS A 1 106 ? -12.691 2.754 6.542 1.00 93.69 106 HIS A N 1
ATOM 873 C CA . HIS A 1 106 ? -13.527 1.690 5.974 1.00 93.69 106 HIS A CA 1
ATOM 874 C C . HIS A 1 106 ? -12.810 0.340 5.989 1.00 93.69 106 HIS A C 1
ATOM 876 O O . HIS A 1 106 ? -13.426 -0.677 6.301 1.00 93.69 106 HIS A O 1
ATOM 882 N N . CYS A 1 107 ? -11.494 0.324 5.753 1.00 92.75 107 CYS A N 1
ATOM 883 C CA . CYS A 1 107 ? -10.690 -0.880 5.942 1.00 92.75 107 CYS A CA 1
ATOM 884 C C . CYS A 1 107 ? -10.634 -1.308 7.412 1.00 92.75 107 CYS A C 1
ATOM 886 O O . CYS A 1 107 ? -10.562 -2.501 7.681 1.00 92.75 107 CYS A O 1
ATOM 888 N N . PHE A 1 108 ? -10.690 -0.374 8.363 1.00 92.81 108 PHE A N 1
ATOM 889 C CA . PHE A 1 108 ? -10.852 -0.704 9.781 1.00 92.81 108 PHE A CA 1
ATOM 890 C C . PHE A 1 108 ? -12.197 -1.401 10.036 1.00 92.81 108 PHE A C 1
ATOM 892 O O . PHE A 1 108 ? -12.217 -2.513 10.568 1.00 92.81 108 PHE A O 1
ATOM 899 N N . MET A 1 109 ? -13.302 -0.825 9.553 1.00 91.94 109 MET A N 1
ATOM 900 C CA . MET A 1 109 ? -14.650 -1.376 9.740 1.00 91.94 109 MET A CA 1
ATOM 901 C C . MET A 1 109 ? -14.818 -2.779 9.130 1.00 91.94 109 MET A C 1
ATOM 903 O O . MET A 1 109 ? -15.171 -3.731 9.830 1.00 91.94 109 MET A O 1
ATOM 907 N N . CYS A 1 110 ? -14.458 -2.977 7.856 1.00 93.94 110 CYS A N 1
ATOM 908 C CA . CYS A 1 110 ? -14.577 -4.292 7.206 1.00 93.94 110 CYS A CA 1
ATOM 909 C C . CYS A 1 110 ? -13.514 -5.323 7.639 1.00 93.94 110 CYS A C 1
ATOM 911 O O . CYS A 1 110 ? -13.396 -6.398 7.048 1.00 93.94 110 CYS A O 1
ATOM 913 N N . ASN A 1 111 ? -12.727 -5.014 8.672 1.00 93.88 111 ASN A N 1
ATOM 914 C CA . ASN A 1 111 ? -11.821 -5.950 9.333 1.00 93.88 111 ASN A CA 1
ATOM 915 C C . ASN A 1 111 ? -12.236 -6.247 10.784 1.00 93.88 111 ASN A C 1
ATOM 917 O O . ASN A 1 111 ? -11.411 -6.674 11.599 1.00 93.88 111 ASN A O 1
ATOM 921 N N . GLY A 1 112 ? -13.532 -6.108 11.075 1.00 89.00 112 GLY A N 1
ATOM 922 C CA . GLY A 1 112 ? -14.161 -6.604 12.299 1.00 89.00 112 GLY A CA 1
ATOM 923 C C . GLY A 1 112 ? -14.284 -5.579 13.416 1.00 89.00 112 GLY A C 1
ATOM 924 O O . GLY A 1 112 ? -14.453 -5.973 14.569 1.00 89.00 112 GLY A O 1
ATOM 925 N N . HIS A 1 113 ? -14.201 -4.299 13.067 1.00 88.50 113 HIS A N 1
ATOM 926 C CA . HIS A 1 113 ? -14.417 -3.186 13.976 1.00 88.50 113 HIS A CA 1
ATOM 927 C C . HIS A 1 113 ? -15.740 -2.493 13.656 1.00 88.50 113 HIS A C 1
ATOM 929 O O . HIS A 1 113 ? -16.200 -2.504 12.515 1.00 88.50 113 HIS A O 1
ATOM 935 N N . ILE A 1 114 ? -16.365 -1.908 14.671 1.00 81.31 114 ILE A N 1
ATOM 936 C CA . ILE A 1 114 ? -17.625 -1.175 14.525 1.00 81.31 114 ILE A CA 1
ATOM 937 C C . ILE A 1 114 ? -17.380 0.330 14.580 1.00 81.31 114 ILE A C 1
ATOM 939 O O . ILE A 1 114 ? -16.394 0.790 15.151 1.00 81.31 114 ILE A O 1
ATOM 943 N N . GLU A 1 115 ? -18.300 1.100 14.010 1.00 74.88 115 GLU A N 1
ATOM 944 C CA . GLU A 1 115 ? -18.212 2.562 13.940 1.00 74.88 115 GLU A CA 1
ATOM 945 C C . GLU A 1 115 ? -18.033 3.214 15.321 1.00 74.88 115 GLU A C 1
ATOM 947 O O . GLU A 1 115 ? -17.236 4.131 15.467 1.00 74.88 115 GLU A O 1
ATOM 952 N N . SER A 1 116 ? -18.656 2.672 16.374 1.00 74.69 116 SER A N 1
ATOM 953 C CA . SER A 1 116 ? -18.504 3.189 17.743 1.00 74.69 116 SER A CA 1
ATOM 954 C C . SER A 1 116 ? -17.094 3.029 18.335 1.00 74.69 116 SER A C 1
ATOM 956 O O . SER A 1 116 ? -16.813 3.577 19.398 1.00 74.69 116 SER A O 1
ATOM 958 N N . GLU A 1 117 ? -16.216 2.243 17.703 1.00 75.31 117 GLU A N 1
ATOM 959 C CA . GLU A 1 117 ? -14.798 2.137 18.076 1.00 75.31 117 GLU A CA 1
ATOM 960 C C . GLU A 1 117 ? -13.943 3.230 17.423 1.00 75.31 117 GLU A C 1
ATOM 962 O O . GLU A 1 117 ? -12.812 3.464 17.855 1.00 75.31 117 GLU A O 1
ATOM 967 N N . VAL A 1 118 ? -14.472 3.919 16.408 1.00 75.94 118 VAL A N 1
ATOM 968 C CA . VAL A 1 118 ? -13.800 5.041 15.760 1.00 75.94 118 VAL A CA 1
ATOM 969 C C . VAL A 1 118 ? -13.836 6.227 16.717 1.00 75.94 118 VAL A C 1
ATOM 971 O O . VAL A 1 118 ? -14.854 6.887 16.903 1.00 75.94 118 VAL A O 1
ATOM 974 N N . LYS A 1 119 ? -12.698 6.512 17.351 1.00 70.12 119 LYS A N 1
ATOM 975 C CA . LYS A 1 119 ? -12.533 7.759 18.096 1.00 70.12 119 LYS A CA 1
ATOM 976 C C . LYS A 1 119 ? -12.327 8.881 17.089 1.00 70.12 119 LYS A C 1
ATOM 978 O O . LYS A 1 119 ? -11.264 8.969 16.477 1.00 70.12 119 LYS A O 1
ATOM 983 N N . GLU A 1 120 ? -13.325 9.743 16.930 1.00 58.81 120 GLU A N 1
ATOM 984 C CA . GLU A 1 120 ? -13.172 11.002 16.203 1.00 58.81 120 GLU A CA 1
ATOM 985 C C . GLU A 1 120 ? -12.204 11.918 16.964 1.00 58.81 120 GLU A C 1
ATOM 987 O O . GLU A 1 120 ? -12.591 12.783 17.744 1.00 58.81 120 GLU A O 1
ATOM 992 N N . THR A 1 121 ? -10.903 11.743 16.756 1.00 51.53 121 THR A N 1
ATOM 993 C CA . THR A 1 121 ? -9.948 12.821 17.012 1.00 51.53 121 THR A CA 1
ATOM 994 C C . THR A 1 121 ? -9.891 13.687 15.772 1.00 51.53 121 THR A C 1
ATOM 996 O O . THR A 1 121 ? -8.955 13.604 14.976 1.00 51.53 121 THR A O 1
ATOM 999 N N . CYS A 1 122 ? -10.899 14.538 15.596 1.00 51.97 122 CYS A N 1
ATOM 1000 C CA . CYS A 1 122 ? -10.702 15.724 14.784 1.00 51.97 122 CYS A CA 1
ATOM 1001 C C . CYS A 1 122 ? -9.626 16.563 15.482 1.00 51.97 122 CYS A C 1
ATOM 1003 O O . CYS A 1 122 ? -9.905 17.246 16.466 1.00 51.97 122 CYS A O 1
ATOM 1005 N N . MET A 1 123 ? -8.381 16.503 15.003 1.00 41.94 123 MET A N 1
ATOM 1006 C CA . MET A 1 123 ? -7.361 17.479 15.381 1.00 41.94 123 MET A CA 1
ATOM 1007 C C . MET A 1 123 ? -7.682 18.812 14.696 1.00 41.94 123 MET A C 1
ATOM 1009 O O . MET A 1 123 ? -6.966 19.258 13.804 1.00 41.94 123 MET A O 1
ATOM 1013 N N . PHE A 1 124 ? -8.780 19.455 15.092 1.00 45.06 124 PHE A N 1
ATOM 1014 C CA . PHE A 1 124 ? -8.886 20.892 14.904 1.00 45.06 124 PHE A CA 1
ATOM 1015 C C . PHE A 1 124 ? -7.846 21.500 15.834 1.00 45.06 124 PHE A C 1
ATOM 1017 O O . PHE A 1 124 ? -7.919 21.325 17.051 1.00 45.06 124 PHE A O 1
ATOM 1024 N N . GLY A 1 125 ? -6.832 22.149 15.259 1.00 40.44 125 GLY A N 1
ATOM 1025 C CA . GLY A 1 125 ? -5.922 22.984 16.025 1.00 40.44 125 GLY A CA 1
ATOM 1026 C C . GLY A 1 125 ? -6.763 23.965 16.832 1.00 40.44 125 GLY A C 1
ATOM 1027 O O . GLY A 1 125 ? -7.391 24.862 16.273 1.00 40.44 125 GLY A O 1
ATOM 1028 N N . ILE A 1 126 ? -6.832 23.735 18.139 1.00 40.62 126 ILE A N 1
ATOM 1029 C CA . ILE A 1 126 ? -7.523 24.578 19.105 1.00 40.62 126 ILE A CA 1
ATOM 1030 C C . ILE A 1 126 ? -6.720 25.874 19.144 1.00 40.62 126 ILE A C 1
ATOM 1032 O O . ILE A 1 126 ? -5.751 25.924 19.885 1.00 40.62 126 ILE A O 1
ATOM 1036 N N . ASN A 1 127 ? -7.000 26.813 18.232 1.00 43.56 127 ASN A N 1
ATOM 1037 C CA . ASN A 1 127 ? -6.587 28.227 18.246 1.00 43.56 127 ASN A CA 1
ATOM 1038 C C . ASN A 1 127 ? -7.030 29.019 16.996 1.00 43.56 127 ASN A C 1
ATOM 1040 O O . ASN A 1 127 ? -6.598 30.158 16.851 1.00 43.56 127 ASN A O 1
ATOM 1044 N N . ASP A 1 128 ? -7.868 28.487 16.096 1.00 42.88 128 ASP A N 1
ATOM 1045 C CA . ASP A 1 128 ? -8.401 29.301 14.992 1.00 42.88 128 ASP A CA 1
ATOM 1046 C C . ASP A 1 128 ? -9.756 29.925 15.404 1.00 42.88 128 ASP A C 1
ATOM 1048 O O . ASP A 1 128 ? -10.748 29.199 15.520 1.00 42.88 128 ASP A O 1
ATOM 1052 N N . PRO A 1 129 ? -9.843 31.247 15.666 1.00 45.50 129 PRO A N 1
ATOM 1053 C CA . PRO A 1 129 ? -11.071 31.919 16.110 1.00 45.50 129 PRO A CA 1
ATOM 1054 C C . PRO A 1 129 ? -12.161 32.015 15.023 1.00 45.50 129 PRO A C 1
ATOM 1056 O O . PRO A 1 129 ? -13.149 32.721 15.206 1.00 45.50 129 PRO A O 1
ATOM 1059 N N . ALA A 1 130 ? -12.003 31.309 13.901 1.00 46.00 130 ALA A N 1
ATOM 1060 C CA . ALA A 1 130 ? -12.903 31.344 12.753 1.00 46.00 130 ALA A CA 1
ATOM 1061 C C . ALA A 1 130 ? -13.663 30.024 12.506 1.00 46.00 130 ALA A C 1
ATOM 1063 O O . ALA A 1 130 ? -14.092 29.775 11.381 1.00 46.00 130 ALA A O 1
ATOM 1064 N N . ALA A 1 131 ? -13.844 29.164 13.515 1.00 43.62 131 ALA A N 1
ATOM 1065 C CA . ALA A 1 131 ? -14.704 27.987 13.366 1.00 43.62 131 ALA A CA 1
ATOM 1066 C C . ALA A 1 131 ? -16.183 28.424 13.220 1.00 43.62 131 ALA A C 1
ATOM 1068 O O . ALA A 1 131 ? -16.724 29.026 14.153 1.00 43.62 131 ALA A O 1
ATOM 1069 N N . PRO A 1 132 ? -16.865 28.152 12.086 1.00 39.03 132 PRO A N 1
ATOM 1070 C CA . PRO A 1 132 ? -18.276 28.486 11.939 1.00 39.03 132 PRO A CA 1
ATOM 1071 C C . PRO A 1 132 ? -19.134 27.585 12.840 1.00 39.03 132 PRO A C 1
ATOM 1073 O O . PRO A 1 132 ? -18.812 26.406 13.018 1.00 39.03 132 PRO A O 1
ATOM 1076 N N . PRO A 1 133 ? -20.243 28.103 13.394 1.00 43.94 133 PRO A N 1
ATOM 1077 C CA . PRO A 1 133 ? -21.113 27.326 14.259 1.00 43.94 133 PRO A CA 1
ATOM 1078 C C . PRO A 1 133 ? -21.829 26.238 13.450 1.00 43.94 133 PRO A C 1
ATOM 1080 O O . PRO A 1 133 ? -22.536 26.540 12.495 1.00 43.94 133 PRO A O 1
ATOM 1083 N N . P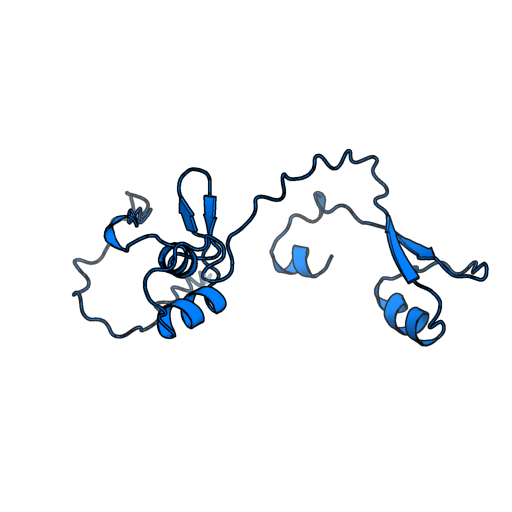HE A 1 134 ? -21.645 24.990 13.884 1.00 45.53 134 PHE A N 1
ATOM 1084 C CA . PHE A 1 134 ? -22.489 23.819 13.620 1.00 45.53 134 PHE A CA 1
ATOM 1085 C C . PHE A 1 134 ? -22.892 23.573 12.155 1.00 45.53 134 PHE A C 1
ATOM 1087 O O . PHE A 1 134 ? -23.888 24.098 11.660 1.00 45.53 134 PHE A O 1
ATOM 1094 N N . LEU A 1 135 ? -22.189 22.652 11.488 1.00 42.56 135 LEU A N 1
ATOM 1095 C CA . LEU A 1 135 ? -22.720 22.016 10.281 1.00 42.56 135 LEU A CA 1
ATOM 1096 C C . LEU A 1 135 ? -23.823 21.009 10.682 1.00 42.56 135 LEU A C 1
ATOM 1098 O O . LEU A 1 135 ? -23.591 20.187 11.571 1.00 42.56 135 LEU A O 1
ATOM 1102 N N . PRO A 1 136 ? -25.023 21.063 10.075 1.00 37.31 136 PRO A N 1
ATOM 1103 C CA . PRO A 1 136 ? -26.119 20.144 10.380 1.00 37.31 136 PRO A CA 1
ATOM 1104 C C . PRO A 1 136 ? -25.817 18.708 9.901 1.00 37.31 136 PRO A C 1
ATOM 1106 O O . PRO A 1 136 ? -25.056 18.526 8.950 1.00 37.31 136 PRO A O 1
ATOM 1109 N N . PRO A 1 137 ? -26.456 17.678 10.497 1.00 42.97 137 PRO A N 1
ATOM 1110 C CA . PRO A 1 137 ? -26.102 16.260 10.322 1.00 42.97 137 PRO A CA 1
ATOM 1111 C C . PRO A 1 137 ? -26.459 15.656 8.951 1.00 42.97 137 PRO A C 1
ATOM 1113 O O . PRO A 1 137 ? -26.306 14.457 8.747 1.00 42.97 137 PRO A O 1
ATOM 1116 N N . PHE A 1 138 ? -26.926 16.463 7.998 1.00 42.75 138 PHE A N 1
ATOM 1117 C CA . PHE A 1 138 ? -27.323 16.003 6.670 1.00 42.75 138 PHE A CA 1
ATOM 1118 C C . PHE A 1 138 ? -26.786 16.944 5.596 1.00 42.75 138 PHE A C 1
ATOM 1120 O O . PHE A 1 138 ? -27.538 17.685 4.965 1.00 42.75 138 PHE A O 1
ATOM 1127 N N . LEU A 1 139 ? -25.473 16.913 5.373 1.00 37.69 139 LEU A N 1
ATOM 1128 C CA . LEU A 1 139 ? -24.935 17.330 4.084 1.00 37.69 139 LEU A CA 1
ATOM 1129 C C . LEU A 1 139 ? -24.747 16.078 3.218 1.00 37.69 139 LEU A C 1
ATOM 1131 O O . LEU A 1 139 ? -24.056 15.152 3.648 1.00 37.69 139 LEU A O 1
ATOM 1135 N N . PRO A 1 140 ? -25.340 16.010 2.009 1.00 37.56 140 PRO A N 1
ATOM 1136 C CA . PRO A 1 140 ? -24.926 15.008 1.035 1.00 37.56 140 PRO A CA 1
ATOM 1137 C C . PRO A 1 140 ? -23.435 15.214 0.769 1.00 37.56 140 PRO A C 1
ATOM 1139 O O . PRO A 1 140 ? -22.997 16.366 0.749 1.00 37.56 140 PRO A O 1
ATOM 1142 N N . PHE A 1 141 ? -22.687 14.115 0.601 1.00 38.28 141 PHE A N 1
ATOM 1143 C CA . PHE A 1 141 ? -21.236 14.045 0.370 1.00 38.28 141 PHE A CA 1
ATOM 1144 C C . PHE A 1 141 ? -20.760 15.029 -0.709 1.00 38.28 141 PHE A C 1
ATOM 1146 O O . PHE A 1 141 ? -20.478 14.674 -1.849 1.00 38.28 141 PHE A O 1
ATOM 1153 N N . THR A 1 142 ? -20.655 16.293 -0.332 1.00 32.09 142 THR A N 1
ATOM 1154 C CA . THR A 1 142 ? -20.017 17.335 -1.102 1.00 32.09 142 THR A CA 1
ATOM 1155 C C . THR A 1 142 ? -18.669 17.430 -0.447 1.00 32.09 142 THR A C 1
ATOM 1157 O O . THR A 1 142 ? -18.515 17.949 0.654 1.00 32.09 142 THR A O 1
ATOM 1160 N N . VAL A 1 143 ? -17.721 16.766 -1.086 1.00 38.44 143 VAL A N 1
ATOM 1161 C CA . VAL A 1 143 ? -16.308 16.812 -0.773 1.00 38.44 143 VAL A CA 1
ATOM 1162 C C . VAL A 1 143 ? -15.908 18.286 -0.617 1.00 38.44 143 VAL A C 1
ATOM 1164 O O . VAL A 1 143 ? -15.756 19.006 -1.601 1.00 38.44 143 VAL A O 1
ATOM 1167 N N . VAL A 1 144 ? -15.781 18.757 0.627 1.00 37.41 144 VAL A N 1
ATOM 1168 C CA . VAL A 1 144 ? -15.144 20.042 0.925 1.00 37.41 144 VAL A CA 1
ATOM 1169 C C . VAL A 1 144 ? -13.644 19.802 0.786 1.00 37.41 144 VAL A C 1
ATOM 1171 O O . VAL A 1 144 ? -12.948 19.493 1.749 1.00 37.41 144 VAL A O 1
ATOM 1174 N N . LEU A 1 145 ? -13.150 19.859 -0.450 1.00 34.31 145 LEU A N 1
ATOM 1175 C CA . LEU A 1 145 ? -11.726 20.040 -0.714 1.00 34.31 145 LEU A CA 1
ATOM 1176 C C . LEU A 1 145 ? -11.408 21.505 -0.419 1.00 34.31 145 LEU A C 1
ATOM 1178 O O . LEU A 1 145 ? -11.552 22.360 -1.292 1.00 34.31 145 LEU A O 1
ATOM 1182 N N . ASP A 1 146 ? -11.006 21.804 0.816 1.00 36.19 146 ASP A N 1
ATOM 1183 C CA . ASP A 1 146 ? -10.404 23.098 1.137 1.00 36.19 146 ASP A CA 1
ATOM 1184 C C . ASP A 1 146 ? -9.006 23.162 0.500 1.00 36.19 146 ASP A C 1
ATOM 1186 O O . ASP A 1 146 ? -7.993 22.787 1.090 1.00 36.19 146 ASP A O 1
ATOM 1190 N N . PHE A 1 147 ? -8.947 23.600 -0.758 1.00 34.91 147 PHE A N 1
ATOM 1191 C CA . PHE A 1 147 ? -7.714 24.112 -1.338 1.00 34.91 147 PHE A CA 1
ATOM 1192 C C . PHE A 1 147 ? -7.535 25.551 -0.851 1.00 34.91 147 PHE A C 1
ATOM 1194 O O . PHE A 1 147 ? -7.917 26.496 -1.544 1.00 34.91 147 PHE A O 1
ATOM 1201 N N . LYS A 1 148 ? -6.885 25.749 0.303 1.00 33.53 148 LYS A N 1
ATOM 1202 C CA . LYS A 1 148 ? -6.286 27.054 0.623 1.00 33.53 148 LYS A CA 1
ATOM 1203 C C . LYS A 1 148 ? -5.162 27.349 -0.374 1.00 33.53 148 LYS A C 1
ATOM 1205 O O . LYS A 1 148 ? -3.982 27.129 -0.104 1.00 33.53 148 LYS A O 1
ATOM 1210 N N . ARG A 1 149 ? -5.521 27.891 -1.539 1.00 35.47 149 ARG A N 1
ATOM 1211 C CA . ARG A 1 149 ? -4.604 28.652 -2.384 1.00 35.47 149 ARG A CA 1
ATOM 1212 C C . ARG A 1 149 ? -4.380 29.997 -1.690 1.00 35.47 149 ARG A C 1
ATOM 1214 O O . ARG A 1 149 ? -5.253 30.857 -1.697 1.00 35.47 149 ARG A O 1
ATOM 1221 N N . LYS A 1 150 ? -3.210 30.183 -1.074 1.00 40.25 150 LYS A N 1
ATOM 1222 C CA . LYS A 1 150 ? -2.714 31.528 -0.761 1.00 40.25 150 LYS A CA 1
ATOM 1223 C C . LYS A 1 150 ? -2.391 32.218 -2.086 1.00 40.25 150 LYS A C 1
ATOM 1225 O O . LYS A 1 150 ? -1.332 31.966 -2.650 1.00 40.25 150 LYS A O 1
ATOM 1230 N N . GLU A 1 151 ? -3.275 33.080 -2.572 1.00 37.06 151 GLU A N 1
ATOM 1231 C CA . GLU A 1 151 ? -2.859 34.151 -3.477 1.00 37.06 151 GLU A CA 1
ATOM 1232 C C . GLU A 1 151 ? -2.525 35.371 -2.618 1.00 37.06 151 GLU A C 1
ATOM 1234 O O . GLU A 1 151 ? -3.399 36.052 -2.088 1.00 37.06 151 GLU A O 1
ATOM 1239 N N . GLY A 1 152 ? -1.226 35.592 -2.406 1.00 36.12 152 GLY A N 1
ATOM 1240 C CA . GLY A 1 152 ? -0.722 36.890 -1.986 1.00 36.12 152 GLY A CA 1
ATOM 1241 C C . GLY A 1 152 ? -0.665 37.781 -3.218 1.00 36.12 152 GLY A C 1
ATOM 1242 O O . GLY A 1 152 ? 0.212 37.598 -4.059 1.00 36.12 152 GLY A O 1
ATOM 1243 N N . LEU A 1 153 ? -1.606 38.716 -3.334 1.00 35.97 153 LEU A N 1
ATOM 1244 C CA . LEU A 1 153 ? -1.535 39.794 -4.311 1.00 35.97 153 LEU A CA 1
ATOM 1245 C C . LEU A 1 153 ? -0.678 40.915 -3.706 1.00 35.97 153 LEU A C 1
ATOM 1247 O O . LEU A 1 153 ? -1.116 41.634 -2.811 1.00 35.97 153 LEU A O 1
ATOM 1251 N N . HIS A 1 154 ? 0.567 41.009 -4.168 1.00 40.72 154 HIS A N 1
ATOM 1252 C CA . HIS A 1 154 ? 1.363 42.226 -4.074 1.00 40.72 154 HIS A CA 1
ATOM 1253 C C . HIS A 1 154 ? 0.911 43.186 -5.177 1.00 40.72 154 HIS A C 1
ATOM 1255 O O . HIS A 1 154 ? 1.066 42.867 -6.354 1.00 40.72 154 HIS A O 1
ATOM 1261 N N . THR A 1 155 ? 0.438 44.363 -4.778 1.00 41.59 155 THR A N 1
ATOM 1262 C CA . THR A 1 155 ? 0.710 45.652 -5.434 1.00 41.59 155 THR A CA 1
ATOM 1263 C C . THR A 1 155 ? 0.780 46.707 -4.352 1.00 41.59 155 THR A C 1
ATOM 1265 O O . THR A 1 155 ? -0.180 46.743 -3.549 1.00 41.59 155 THR A O 1
#

Radius of gyration: 23.74 Å; chains: 1; bounding box: 57×60×46 Å

InterPro domains:
  IPR059445 Protein of unknown function DUF8401 [PF28443] (45-152)

pLDDT: mean 70.41, std 19.15, range [32.09, 95.06]

Foldseek 3Di:
DVVCVVVVNDPVPDFAWAKDKDAPDDDPDGPPDPVCVVVVCVVGVRIDIDTHGPDPDPCPPPVPQDAQQAACPLVQQPDDDPVLRVCSNPAQPWDDDDRYIYSDVSSVNRNNDDPVVDDPPPPPPPPDPPDDPDDDPDDDPPPPPPPPPPDDDDD

Organism: Dreissena polymorpha (NCBI:txid45954)